Protein AF-T1AH51-F1 (afdb_monomer_lite)

Secondary structure (DSSP, 8-state):
-GGGT--HHHHHHHHTS-HHHHHHHHHHHHHHHHHHHHHHSSS---S--PPP-----SS--

Structure (mmCIF, N/CA/C/O backbone):
data_AF-T1AH51-F1
#
_entry.id   AF-T1AH51-F1
#
loop_
_atom_site.group_PDB
_atom_site.id
_atom_site.type_symbol
_atom_site.label_atom_id
_atom_site.label_alt_id
_atom_site.label_comp_id
_atom_site.label_asym_id
_atom_site.label_entity_id
_atom_site.label_seq_id
_atom_site.pdbx_PDB_ins_code
_atom_site.Cartn_x
_atom_site.Cartn_y
_atom_site.Cartn_z
_atom_site.occupancy
_atom_site.B_iso_or_equiv
_atom_site.auth_seq_id
_atom_site.auth_comp_id
_atom_site.auth_asym_id
_atom_site.auth_atom_id
_atom_site.pdbx_PDB_model_num
ATOM 1 N N . MET A 1 1 ? 3.963 -12.342 -6.123 1.00 71.06 1 MET A N 1
ATOM 2 C CA . MET A 1 1 ? 5.014 -11.329 -6.400 1.00 71.06 1 MET A CA 1
ATOM 3 C C . MET A 1 1 ? 4.857 -10.072 -5.544 1.00 71.06 1 MET A C 1
ATOM 5 O O . MET A 1 1 ? 5.380 -10.082 -4.444 1.00 71.06 1 MET A O 1
ATOM 9 N N . LEU A 1 2 ? 4.129 -9.009 -5.931 1.00 80.62 2 LEU A N 1
ATOM 10 C CA . LEU A 1 2 ? 4.087 -7.772 -5.107 1.00 80.62 2 LEU A CA 1
ATOM 11 C C . LEU A 1 2 ? 3.459 -7.952 -3.713 1.00 80.62 2 LEU A C 1
ATOM 13 O O . LEU A 1 2 ? 3.979 -7.417 -2.743 1.00 80.62 2 LEU A O 1
ATOM 17 N N . GLY A 1 3 ? 2.363 -8.709 -3.605 1.00 81.69 3 GLY A N 1
ATOM 18 C CA . GLY A 1 3 ? 1.710 -8.998 -2.318 1.00 81.69 3 GLY A CA 1
ATOM 19 C C . GLY A 1 3 ? 2.450 -10.024 -1.451 1.00 81.69 3 GLY A C 1
ATOM 20 O O . GLY A 1 3 ? 2.076 -10.232 -0.308 1.00 81.69 3 GLY A O 1
ATOM 21 N N . GLU A 1 4 ? 3.500 -10.646 -1.988 1.00 84.56 4 GLU A N 1
ATOM 22 C CA . GLU 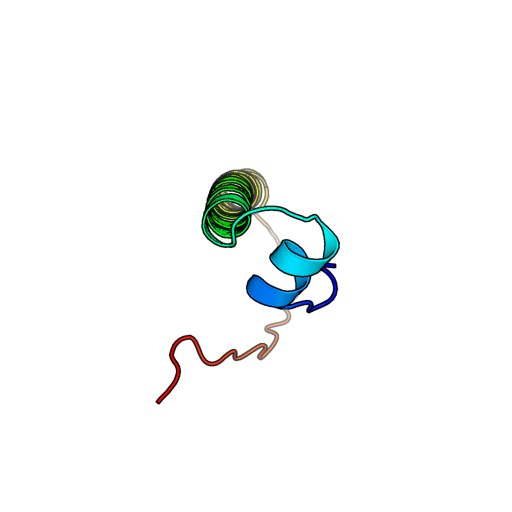A 1 4 ? 4.312 -11.668 -1.310 1.00 84.56 4 GLU A CA 1
ATOM 23 C C . GLU A 1 4 ? 5.676 -11.106 -0.872 1.00 84.56 4 GLU A C 1
ATOM 25 O O . GLU A 1 4 ? 6.565 -11.854 -0.483 1.00 84.56 4 GLU A O 1
ATOM 30 N N . GLY A 1 5 ? 5.863 -9.783 -0.965 1.00 83.12 5 GLY A N 1
ATOM 31 C CA . GLY A 1 5 ? 7.096 -9.102 -0.564 1.00 83.12 5 GLY A CA 1
ATOM 32 C C . GLY A 1 5 ? 8.096 -8.818 -1.692 1.00 83.12 5 GLY A C 1
ATOM 33 O O . GLY A 1 5 ? 9.163 -8.272 -1.416 1.00 83.12 5 GLY A O 1
ATOM 34 N N . SER A 1 6 ? 7.784 -9.122 -2.960 1.00 89.00 6 SER A N 1
ATOM 35 C CA . SER A 1 6 ? 8.676 -8.773 -4.079 1.00 89.00 6 SER A CA 1
ATOM 36 C C . SER A 1 6 ? 8.782 -7.260 -4.275 1.00 89.00 6 SER A C 1
ATOM 38 O O . SER A 1 6 ? 7.800 -6.515 -4.212 1.00 89.00 6 SER A O 1
ATOM 40 N N . GLY A 1 7 ? 9.984 -6.795 -4.615 1.00 91.69 7 GLY A N 1
ATOM 41 C CA . GLY A 1 7 ? 10.227 -5.381 -4.887 1.00 91.69 7 GLY A CA 1
ATOM 42 C C . GLY A 1 7 ? 9.612 -4.904 -6.211 1.00 91.69 7 GLY A C 1
ATOM 43 O O . GLY A 1 7 ? 9.409 -5.672 -7.155 1.00 91.69 7 GLY A O 1
ATOM 44 N N . ILE A 1 8 ? 9.398 -3.589 -6.339 1.00 94.19 8 ILE A N 1
ATOM 45 C CA . ILE A 1 8 ? 8.864 -2.957 -7.565 1.00 94.19 8 ILE A CA 1
ATOM 46 C C . ILE A 1 8 ? 9.720 -3.282 -8.800 1.00 94.19 8 ILE A C 1
ATOM 48 O O . ILE A 1 8 ? 9.193 -3.627 -9.855 1.00 94.19 8 ILE A O 1
ATOM 52 N N . ARG A 1 9 ? 11.052 -3.175 -8.677 1.00 93.81 9 ARG A N 1
ATOM 53 C CA . ARG A 1 9 ? 11.993 -3.423 -9.786 1.00 93.81 9 ARG A CA 1
ATOM 54 C C . ARG A 1 9 ? 12.073 -4.898 -10.163 1.00 93.81 9 ARG A C 1
ATOM 56 O O . ARG A 1 9 ? 12.182 -5.217 -11.340 1.00 93.81 9 ARG A O 1
ATOM 63 N N . GLU A 1 10 ? 12.012 -5.776 -9.171 1.00 95.00 10 GLU A N 1
ATOM 64 C CA . GLU A 1 10 ? 11.998 -7.220 -9.386 1.00 95.00 10 GLU A CA 1
ATOM 65 C C . GLU A 1 10 ? 10.742 -7.638 -10.148 1.00 95.00 10 GLU A C 1
ATOM 67 O O . GLU A 1 10 ? 10.837 -8.290 -11.184 1.00 95.00 10 GLU A O 1
ATOM 72 N N . THR A 1 11 ? 9.582 -7.157 -9.700 1.00 94.50 11 THR A N 1
ATOM 73 C CA . THR A 1 11 ? 8.299 -7.395 -10.367 1.00 94.50 11 THR A CA 1
ATOM 74 C C . THR A 1 11 ? 8.323 -6.867 -11.803 1.00 94.50 11 THR A C 1
ATOM 76 O O . THR A 1 11 ? 7.911 -7.561 -12.727 1.00 94.50 11 THR A O 1
ATOM 79 N N . ALA A 1 12 ? 8.859 -5.661 -12.014 1.00 96.00 12 ALA A N 1
ATOM 80 C CA . ALA A 1 12 ? 9.011 -5.075 -13.344 1.00 96.00 12 ALA A CA 1
ATOM 81 C C . ALA A 1 12 ? 9.877 -5.950 -14.270 1.00 96.00 12 ALA A C 1
ATOM 83 O O . ALA A 1 12 ? 9.498 -6.186 -15.415 1.00 96.00 12 ALA A O 1
ATOM 84 N N . ARG A 1 13 ? 10.999 -6.480 -13.760 1.00 96.31 13 ARG A N 1
ATOM 85 C CA . ARG A 1 13 ? 11.897 -7.380 -14.499 1.00 96.31 13 ARG A CA 1
ATOM 86 C C . ARG A 1 13 ? 11.204 -8.683 -14.891 1.00 96.31 13 ARG A C 1
ATOM 88 O O . ARG A 1 13 ? 11.318 -9.093 -16.037 1.00 96.31 13 ARG A O 1
ATOM 95 N N . VAL A 1 14 ? 10.502 -9.320 -13.953 1.00 94.94 14 VAL A N 1
ATOM 96 C CA . VAL A 1 14 ? 9.822 -10.606 -14.188 1.00 94.94 14 VAL A CA 1
ATOM 97 C C . VAL A 1 14 ? 8.687 -10.454 -15.197 1.00 94.94 14 VAL A C 1
ATOM 99 O O . VAL A 1 14 ? 8.505 -11.313 -16.051 1.00 94.94 14 VAL A O 1
ATOM 102 N N . LEU A 1 15 ? 7.952 -9.344 -15.127 1.00 93.62 15 LEU A N 1
ATOM 103 C CA . LEU A 1 15 ? 6.823 -9.068 -16.015 1.00 93.62 15 LEU A CA 1
ATOM 104 C C . LEU A 1 15 ? 7.225 -8.395 -17.339 1.00 93.62 15 LEU A C 1
ATOM 106 O O . LEU A 1 15 ? 6.359 -8.162 -18.175 1.00 93.62 15 LEU A O 1
ATOM 110 N N . GLY A 1 16 ? 8.501 -8.042 -17.533 1.00 96.00 16 GLY A N 1
ATOM 111 C CA . GLY A 1 16 ? 8.969 -7.364 -18.747 1.00 96.00 16 GLY A CA 1
ATOM 112 C C . GLY A 1 16 ? 8.372 -5.965 -18.958 1.00 96.00 16 GLY A C 1
ATOM 113 O O . GLY A 1 16 ? 8.273 -5.500 -20.090 1.00 96.00 16 GLY A O 1
ATOM 114 N N . ILE A 1 17 ? 7.958 -5.285 -17.884 1.00 96.31 17 ILE A N 1
ATOM 115 C CA . ILE A 1 17 ? 7.335 -3.952 -17.935 1.00 96.31 17 ILE A CA 1
ATOM 116 C C . ILE A 1 17 ? 8.179 -2.908 -17.210 1.00 96.31 17 ILE A C 1
ATOM 118 O O . ILE A 1 17 ? 9.096 -3.215 -16.453 1.00 96.31 17 ILE A O 1
ATOM 122 N N . THR A 1 18 ? 7.850 -1.631 -17.398 1.00 97.31 18 THR A N 1
ATOM 123 C CA . THR A 1 18 ? 8.558 -0.553 -16.702 1.00 97.31 18 THR A CA 1
ATOM 124 C C . THR A 1 18 ? 8.174 -0.489 -15.215 1.00 97.31 18 THR A C 1
ATOM 126 O O . THR A 1 18 ? 6.994 -0.639 -14.877 1.00 97.31 18 THR A O 1
ATOM 129 N N . PRO A 1 19 ? 9.114 -0.155 -14.305 1.00 96.69 19 PRO A N 1
ATOM 130 C CA . PRO A 1 19 ? 8.808 0.069 -12.887 1.00 96.69 19 PRO A CA 1
ATOM 131 C C . PRO A 1 19 ? 7.714 1.120 -12.655 1.00 96.69 19 PRO A C 1
ATOM 133 O O . PRO A 1 19 ? 6.929 1.007 -11.720 1.00 96.69 19 PRO A O 1
ATOM 136 N N . ALA A 1 20 ? 7.614 2.120 -13.536 1.00 97.44 20 ALA A N 1
ATOM 137 C CA . ALA A 1 20 ? 6.547 3.116 -13.496 1.00 97.44 20 ALA A CA 1
ATOM 138 C C . ALA A 1 20 ? 5.151 2.490 -13.662 1.00 97.44 20 ALA A C 1
ATOM 140 O O . ALA A 1 20 ? 4.202 2.915 -13.009 1.00 97.44 20 ALA A O 1
ATOM 141 N N . THR A 1 21 ? 5.019 1.468 -14.510 1.00 96.75 21 THR A N 1
ATOM 142 C CA . THR A 1 21 ? 3.755 0.743 -14.706 1.00 96.75 21 THR A CA 1
ATOM 143 C C . THR A 1 21 ? 3.366 -0.028 -13.451 1.00 9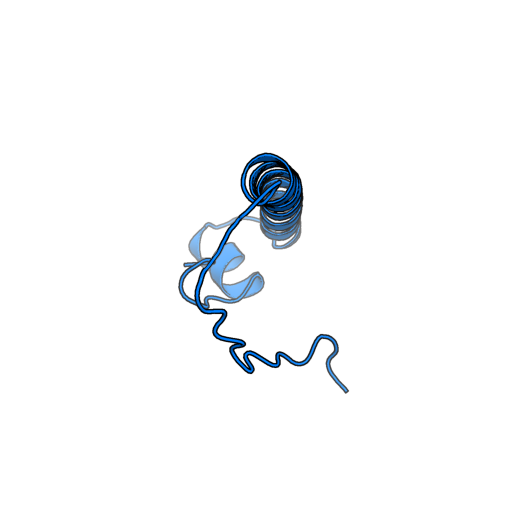6.75 21 THR A C 1
ATOM 145 O O . THR A 1 21 ? 2.218 0.054 -13.016 1.00 96.75 21 THR A O 1
ATOM 148 N N . VAL A 1 22 ? 4.342 -0.671 -12.809 1.00 96.06 22 VAL A N 1
ATOM 149 C CA . VAL A 1 22 ? 4.157 -1.337 -11.514 1.00 96.06 22 VAL A CA 1
ATOM 150 C C . VAL A 1 22 ? 3.717 -0.338 -10.436 1.00 96.06 22 VAL A C 1
ATOM 152 O O . VAL A 1 22 ? 2.738 -0.580 -9.737 1.00 96.06 22 VAL A O 1
ATOM 155 N N . LEU A 1 23 ? 4.368 0.826 -10.338 1.00 96.12 23 LEU A N 1
ATOM 156 C CA . LEU A 1 23 ? 3.999 1.867 -9.369 1.00 96.12 23 LEU A CA 1
ATOM 157 C C . LEU A 1 23 ? 2.587 2.422 -9.590 1.00 96.12 23 LEU A C 1
ATOM 159 O O . LEU A 1 23 ? 1.869 2.662 -8.620 1.00 96.12 23 LEU A O 1
ATOM 163 N N . ARG A 1 24 ? 2.159 2.612 -10.847 1.00 96.94 24 ARG A N 1
ATOM 164 C CA . ARG A 1 24 ? 0.782 3.042 -11.148 1.00 96.94 24 ARG A CA 1
ATOM 165 C C . ARG A 1 24 ? -0.244 2.017 -10.669 1.00 96.94 24 ARG A C 1
ATOM 167 O O . ARG A 1 24 ? -1.268 2.412 -10.115 1.00 96.94 24 ARG A O 1
ATOM 174 N N . LEU A 1 25 ? 0.040 0.726 -10.846 1.00 94.56 25 LEU A N 1
ATOM 175 C CA . LEU A 1 25 ? -0.815 -0.344 -10.336 1.00 94.56 25 LEU A CA 1
ATOM 176 C C . LEU A 1 25 ? -0.885 -0.311 -8.806 1.00 94.56 25 LEU A C 1
ATOM 178 O O . LEU A 1 25 ? -1.983 -0.280 -8.260 1.00 94.56 25 LEU A O 1
ATOM 182 N N . VAL A 1 26 ? 0.264 -0.242 -8.125 1.00 94.31 26 VAL A N 1
ATOM 183 C CA . VAL A 1 26 ? 0.328 -0.165 -6.654 1.00 94.31 26 VAL A CA 1
ATOM 184 C C . VAL A 1 26 ? -0.483 1.019 -6.132 1.00 94.31 26 VAL A C 1
ATOM 186 O O . VAL A 1 26 ? -1.287 0.857 -5.218 1.00 94.31 26 VAL A O 1
ATOM 189 N N . ARG A 1 27 ? -0.346 2.198 -6.751 1.00 95.62 27 ARG A N 1
ATOM 190 C CA . ARG A 1 27 ? -1.132 3.381 -6.381 1.00 95.62 27 ARG A CA 1
ATOM 191 C C . ARG A 1 27 ? -2.635 3.155 -6.552 1.00 95.62 27 ARG A C 1
ATOM 193 O O . ARG A 1 27 ? -3.395 3.498 -5.652 1.00 95.62 27 ARG A O 1
ATOM 200 N N . ARG A 1 28 ? -3.064 2.583 -7.681 1.00 95.94 28 ARG A N 1
ATOM 201 C CA . ARG A 1 28 ? -4.483 2.304 -7.949 1.00 95.94 28 ARG A CA 1
ATOM 202 C C . ARG A 1 28 ? -5.066 1.321 -6.932 1.00 95.94 28 ARG A C 1
ATOM 204 O O . ARG A 1 28 ? -6.159 1.551 -6.427 1.00 95.94 28 ARG A O 1
ATOM 211 N N . VAL A 1 29 ? -4.336 0.250 -6.623 1.00 94.69 29 VAL A N 1
ATOM 212 C CA . VAL A 1 29 ? -4.752 -0.733 -5.614 1.00 94.69 29 VAL A CA 1
ATOM 213 C C . VAL A 1 29 ? -4.825 -0.081 -4.235 1.00 94.69 29 VAL A C 1
ATOM 215 O O . VAL A 1 29 ? -5.833 -0.235 -3.558 1.00 94.69 29 VAL A O 1
ATOM 218 N N . GLY A 1 30 ? -3.826 0.718 -3.848 1.00 93.56 30 GLY A N 1
ATOM 219 C CA . GLY A 1 30 ? -3.829 1.434 -2.569 1.00 93.56 30 GLY A CA 1
ATOM 220 C C . GLY A 1 30 ? -5.034 2.366 -2.402 1.00 93.56 30 GLY A C 1
ATOM 221 O O . GLY A 1 30 ? -5.67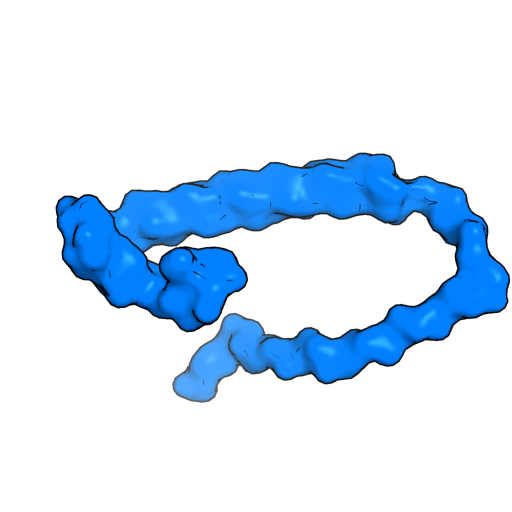1 2.364 -1.353 1.00 93.56 30 GLY A O 1
ATOM 222 N N . GLN A 1 31 ? -5.407 3.101 -3.454 1.00 96.12 31 GLN A N 1
ATOM 223 C CA . GLN A 1 31 ? -6.619 3.931 -3.451 1.00 96.12 31 GLN A CA 1
ATOM 224 C C . GLN A 1 31 ? -7.888 3.092 -3.257 1.00 96.12 31 GLN A C 1
ATOM 226 O O . GLN A 1 31 ? -8.759 3.461 -2.476 1.00 96.12 31 GLN A O 1
ATOM 231 N N . HIS A 1 32 ? -7.985 1.944 -3.929 1.00 95.38 32 HIS A N 1
ATOM 232 C CA . HIS A 1 32 ? -9.133 1.052 -3.780 1.00 95.38 32 HIS A CA 1
ATOM 233 C C . HIS A 1 32 ? -9.221 0.434 -2.377 1.00 95.38 32 HIS A C 1
ATOM 235 O O . HIS A 1 32 ? -10.307 0.367 -1.801 1.00 95.38 32 HIS A O 1
ATOM 241 N N . VAL A 1 33 ? -8.084 0.034 -1.798 1.00 95.19 33 VAL A N 1
ATOM 242 C CA . VAL A 1 33 ? -8.012 -0.462 -0.417 1.00 95.19 33 VAL A CA 1
ATOM 243 C C . VAL A 1 33 ? -8.479 0.614 0.554 1.00 95.19 33 VAL A C 1
ATOM 245 O O . VAL A 1 33 ? -9.290 0.315 1.421 1.00 95.19 33 VAL A O 1
ATOM 248 N N . GLN A 1 34 ? -8.055 1.869 0.376 1.00 94.44 34 GLN A N 1
ATOM 249 C CA . GLN A 1 34 ? -8.517 2.976 1.214 1.00 94.44 34 GLN A CA 1
ATOM 250 C C . GLN A 1 34 ? -10.045 3.111 1.188 1.00 94.44 34 GLN A C 1
ATOM 252 O O . GLN A 1 34 ? -10.663 3.215 2.244 1.00 94.44 34 GLN A O 1
ATOM 257 N N . THR A 1 35 ? -10.664 3.073 0.004 1.00 94.69 35 THR A N 1
ATOM 258 C CA . THR A 1 35 ? -12.129 3.125 -0.118 1.00 94.69 35 THR A CA 1
ATOM 259 C C . THR A 1 35 ? -12.798 1.921 0.545 1.00 94.69 35 THR A C 1
ATOM 261 O O . THR A 1 35 ? -13.779 2.086 1.261 1.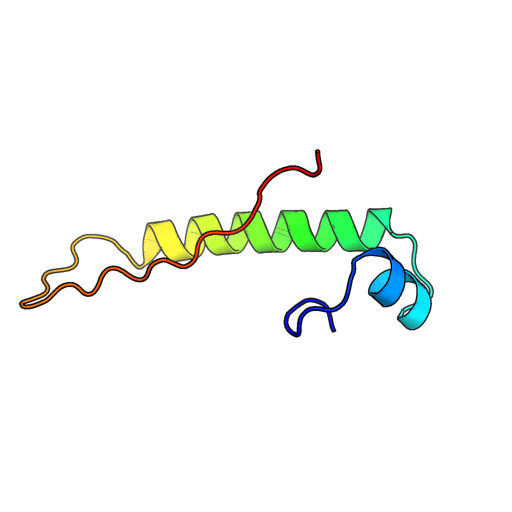00 94.69 35 THR A O 1
ATOM 264 N N . THR A 1 36 ? -12.251 0.723 0.343 1.00 95.25 36 THR A N 1
ATOM 265 C CA . THR A 1 36 ? -12.787 -0.534 0.889 1.00 95.25 36 THR A CA 1
ATOM 266 C C . THR A 1 36 ? -12.734 -0.538 2.416 1.00 95.25 36 THR A C 1
ATOM 268 O O . THR A 1 36 ? -13.740 -0.776 3.076 1.00 95.25 36 THR A O 1
ATOM 271 N N . VAL A 1 37 ? -11.578 -0.198 2.987 1.00 93.00 37 VAL A N 1
ATOM 272 C CA . VAL A 1 37 ? -11.371 -0.083 4.435 1.00 93.00 37 VAL A CA 1
ATOM 273 C C . VAL A 1 37 ? -12.299 0.969 5.027 1.00 93.00 37 VAL A C 1
ATOM 275 O O . VAL A 1 37 ? -12.992 0.689 5.999 1.00 93.00 37 VAL A O 1
ATOM 278 N N . ALA A 1 38 ? -12.367 2.154 4.414 1.00 92.88 38 ALA A N 1
ATOM 279 C CA . ALA A 1 38 ? -13.243 3.219 4.880 1.00 92.88 38 ALA A CA 1
ATOM 280 C C . ALA A 1 38 ? -14.722 2.833 4.812 1.00 92.88 38 ALA A C 1
ATOM 282 O O . ALA A 1 38 ? -15.483 3.335 5.624 1.00 92.88 38 ALA A O 1
ATOM 283 N N . HIS A 1 39 ? -15.138 1.983 3.870 1.00 93.75 39 HIS A N 1
ATOM 284 C CA . HIS A 1 39 ? -16.521 1.525 3.760 1.00 93.75 39 HIS A CA 1
ATOM 285 C C . HIS A 1 39 ? -16.864 0.425 4.771 1.00 93.75 39 HIS A C 1
ATOM 287 O O . HIS A 1 39 ? -17.932 0.463 5.372 1.00 93.75 39 HIS A O 1
ATOM 293 N N . HIS A 1 40 ? -15.971 -0.548 4.966 1.00 91.31 40 HIS A N 1
ATOM 294 C CA . HIS A 1 40 ? -16.256 -1.717 5.800 1.00 91.31 40 HIS A CA 1
ATOM 295 C C . HIS A 1 40 ? -15.944 -1.514 7.283 1.00 91.31 40 HIS A C 1
ATOM 297 O O . HIS A 1 40 ? -16.631 -2.084 8.125 1.00 91.31 40 HIS A O 1
ATOM 303 N N . LEU A 1 41 ? -14.933 -0.712 7.628 1.00 90.31 41 LEU A N 1
ATOM 304 C CA . LEU A 1 41 ? -14.544 -0.473 9.020 1.00 90.31 41 LEU A CA 1
ATOM 305 C C . LEU A 1 41 ? -15.263 0.752 9.604 1.00 90.31 41 LEU A C 1
ATOM 307 O O . LEU A 1 41 ? -14.630 1.685 10.095 1.00 90.31 41 LEU A O 1
ATOM 311 N N . GLN A 1 42 ? -16.595 0.763 9.540 1.00 90.50 42 GLN A N 1
ATOM 312 C CA . GLN A 1 42 ? -17.433 1.793 10.163 1.00 90.50 42 GLN A CA 1
ATOM 313 C C . GLN A 1 42 ? -18.404 1.160 11.157 1.00 90.50 42 GLN A C 1
ATOM 315 O O . GLN A 1 42 ? -18.972 0.108 10.882 1.00 90.50 42 GLN A O 1
ATOM 320 N N . GLY A 1 43 ? -18.614 1.812 12.304 1.00 88.44 43 GLY A N 1
ATOM 321 C CA . GLY A 1 43 ? -19.602 1.366 13.295 1.00 88.44 43 GLY A CA 1
ATOM 322 C C . GLY A 1 43 ? -19.292 0.007 13.930 1.00 88.44 43 GLY A C 1
ATOM 323 O O . GLY A 1 43 ? -20.214 -0.710 14.310 1.00 88.44 43 GLY A O 1
ATOM 324 N N . LEU A 1 44 ? -18.011 -0.363 14.019 1.00 86.50 44 LEU A N 1
ATOM 325 C CA . LEU A 1 44 ? -17.594 -1.620 14.633 1.00 86.50 44 LEU A CA 1
ATOM 326 C C . LEU A 1 44 ? -17.819 -1.555 16.148 1.00 86.50 44 LEU A C 1
ATOM 328 O O . LEU A 1 44 ? -17.198 -0.749 16.838 1.00 86.50 44 LEU A O 1
ATOM 332 N N . PHE A 1 45 ? -18.695 -2.420 16.653 1.00 88.06 45 PHE A N 1
ATOM 333 C CA . PHE A 1 45 ? -18.816 -2.712 18.077 1.00 88.06 45 PHE A CA 1
ATOM 334 C C . PHE A 1 45 ? -18.046 -3.997 18.363 1.00 88.06 45 PHE A C 1
ATOM 336 O O . PHE A 1 45 ? -18.393 -5.060 17.851 1.00 88.06 45 PHE A O 1
ATOM 343 N N . THR A 1 46 ? -16.987 -3.887 19.155 1.00 85.31 46 THR A N 1
ATOM 344 C CA . THR A 1 46 ? -16.111 -5.006 19.513 1.00 85.31 46 THR A CA 1
ATOM 345 C C . THR A 1 46 ? -15.976 -5.075 21.027 1.00 85.31 46 THR A C 1
ATOM 347 O O . THR A 1 46 ? -15.720 -4.053 21.662 1.00 85.31 46 THR A O 1
ATOM 350 N N . GLU A 1 47 ? -16.129 -6.265 21.604 1.00 90.44 47 GLU A N 1
ATOM 351 C CA . GLU A 1 47 ? -15.951 -6.491 23.048 1.00 90.44 47 GLU A CA 1
ATOM 352 C C . GLU A 1 47 ? -14.470 -6.453 23.458 1.00 90.44 47 GLU A C 1
ATOM 354 O O . GLU A 1 47 ? -14.141 -6.089 24.584 1.00 90.44 47 GLU A O 1
ATOM 359 N N . GLU A 1 48 ? -13.573 -6.753 22.518 1.00 85.56 48 GLU A N 1
ATOM 360 C CA . GLU A 1 48 ? -12.124 -6.722 22.692 1.00 85.56 48 GLU A CA 1
ATOM 361 C C . GLU A 1 48 ? -11.459 -6.154 21.428 1.00 85.56 48 GLU A C 1
ATOM 363 O O . GLU A 1 48 ? -11.900 -6.420 20.307 1.00 85.56 48 GLU A O 1
ATOM 368 N N . ILE A 1 49 ? -10.400 -5.360 21.606 1.00 85.44 49 ILE A N 1
ATOM 369 C CA . ILE A 1 49 ? -9.584 -4.805 20.519 1.00 85.44 49 ILE A CA 1
ATOM 370 C C . ILE A 1 49 ? -8.141 -5.242 20.744 1.00 85.44 49 ILE A C 1
ATOM 372 O O . ILE A 1 49 ? -7.565 -4.971 21.796 1.00 85.44 49 ILE A O 1
ATOM 376 N N . GLN A 1 50 ? -7.546 -5.860 19.727 1.00 84.50 50 GLN A N 1
ATOM 377 C CA . GLN A 1 50 ? -6.123 -6.182 19.706 1.00 84.50 50 GLN A CA 1
ATOM 378 C C . GLN A 1 50 ? -5.394 -5.177 18.821 1.00 84.50 50 GLN A C 1
ATOM 380 O O . GLN A 1 50 ? -5.689 -5.035 17.635 1.00 84.50 50 GLN A O 1
ATOM 385 N N . LEU A 1 51 ? -4.453 -4.457 19.424 1.00 78.25 51 LEU A N 1
ATOM 386 C CA . LEU A 1 51 ? -3.556 -3.558 18.713 1.00 78.25 51 LEU A CA 1
ATOM 387 C C . LEU A 1 51 ? -2.290 -4.339 18.363 1.00 78.25 51 LEU A C 1
ATOM 389 O O . LEU A 1 51 ? -1.616 -4.839 19.260 1.00 78.25 51 LEU A O 1
ATOM 393 N N . ASP A 1 52 ? -1.989 -4.447 17.071 1.00 84.19 52 ASP A N 1
ATOM 394 C CA . ASP A 1 52 ? -0.762 -5.078 16.581 1.00 84.19 52 ASP A CA 1
ATOM 395 C C . ASP A 1 52 ? 0.298 -4.013 16.256 1.00 84.19 52 ASP A C 1
ATOM 397 O O . ASP A 1 52 ? 0.004 -2.977 15.652 1.00 84.19 52 ASP A O 1
ATOM 401 N N . GLU A 1 53 ? 1.546 -4.265 16.649 1.00 66.31 53 GLU A N 1
ATOM 402 C CA . GLU A 1 53 ? 2.686 -3.352 16.507 1.00 66.31 53 GLU A CA 1
ATOM 403 C C . GLU A 1 53 ? 3.433 -3.575 15.184 1.00 66.31 53 GLU A C 1
ATOM 405 O O . GLU A 1 53 ? 4.659 -3.718 15.132 1.00 66.31 53 GLU A O 1
ATOM 410 N N . LEU A 1 54 ? 2.700 -3.584 14.069 1.00 69.69 54 LEU A N 1
ATOM 411 C CA . LEU A 1 54 ? 3.312 -3.689 12.748 1.00 69.69 54 LEU A CA 1
ATOM 412 C C . LEU A 1 54 ? 3.923 -2.342 12.319 1.00 69.69 54 LEU A C 1
ATOM 414 O O . LEU A 1 54 ? 3.389 -1.612 11.481 1.00 69.69 54 LEU A O 1
ATOM 418 N N . TRP A 1 55 ? 5.078 -2.002 12.888 1.00 58.25 55 TRP A N 1
ATOM 419 C CA . TRP A 1 55 ? 5.830 -0.799 12.536 1.00 58.25 55 TRP A CA 1
ATOM 420 C C . TRP A 1 55 ? 6.708 -1.049 11.309 1.00 58.25 55 TRP A C 1
ATOM 422 O O . TRP A 1 55 ? 7.633 -1.857 11.329 1.00 58.25 55 TRP A O 1
ATOM 432 N N . SER A 1 56 ? 6.446 -0.316 10.226 1.00 65.94 56 SER A N 1
ATOM 433 C CA . SER A 1 56 ? 7.282 -0.334 9.021 1.00 65.94 56 SER A CA 1
ATOM 434 C C . SER A 1 56 ? 7.969 1.015 8.817 1.00 65.94 56 SER A C 1
ATOM 436 O O . SER A 1 56 ? 7.344 2.070 8.927 1.00 65.94 56 SER A O 1
ATOM 438 N N . PHE A 1 57 ? 9.260 1.005 8.472 1.00 71.50 57 PHE A N 1
ATOM 439 C CA . PHE A 1 57 ? 9.991 2.223 8.112 1.00 71.50 57 PHE A CA 1
ATOM 440 C C . PHE A 1 57 ? 9.423 2.827 6.819 1.00 71.50 57 PHE A C 1
ATOM 442 O O . PHE A 1 57 ? 9.604 2.281 5.732 1.00 71.50 57 PHE A O 1
ATOM 449 N N . LEU A 1 58 ? 8.770 3.988 6.924 1.00 68.06 58 LEU A N 1
ATOM 450 C CA . LEU A 1 58 ? 8.132 4.663 5.783 1.00 68.06 58 LEU A CA 1
ATOM 451 C C . LEU A 1 58 ? 9.123 5.390 4.859 1.00 68.06 58 LEU A C 1
ATOM 453 O O . LEU A 1 58 ? 8.786 5.727 3.723 1.00 68.06 58 LEU A O 1
ATOM 457 N N . ARG A 1 59 ? 10.355 5.633 5.319 1.00 63.34 59 ARG A N 1
ATOM 458 C CA . ARG A 1 59 ? 11.404 6.304 4.542 1.00 63.34 59 ARG A CA 1
ATOM 459 C C . ARG A 1 59 ? 12.743 5.614 4.765 1.00 63.34 59 ARG A C 1
ATOM 461 O O . ARG A 1 59 ? 13.093 5.297 5.899 1.00 63.34 59 ARG A O 1
ATOM 468 N N . LYS A 1 60 ? 13.514 5.425 3.690 1.00 60.03 60 LYS A N 1
ATOM 469 C CA . LYS A 1 60 ? 14.942 5.109 3.821 1.00 60.03 60 LYS A CA 1
ATOM 470 C C . LYS A 1 60 ? 15.673 6.314 4.427 1.00 60.03 60 LYS A C 1
ATOM 472 O O . LYS A 1 60 ? 15.291 7.457 4.160 1.00 60.03 60 LYS A O 1
ATOM 477 N N . LYS A 1 61 ? 16.670 6.039 5.268 1.00 46.56 61 LYS A N 1
ATOM 478 C CA . LYS A 1 61 ? 17.609 7.051 5.762 1.00 46.56 61 LYS A CA 1
ATOM 479 C C . LYS A 1 61 ? 18.444 7.597 4.607 1.00 46.56 61 LYS A C 1
ATOM 481 O O . LYS A 1 61 ? 18.738 6.796 3.690 1.00 46.56 61 LYS A O 1
#

Foldseek 3Di:
DVVVPDDLVRVCVVVVHDSVVSVVVVVVVVVVVVVVCVVPVPPDDDPDDDDDPPDDDPDDD

Organism: NCBI:txid410659

Sequence (61 aa):
MLGEGSGIRETARVLGITPATVLRLVRRVGQHVQTTVAHHLQGLFTEEIQLDELWSFLRKK

Radius of gyration: 16.06 Å; chains: 1; bounding box: 37×19×42 Å

pLDDT: mean 87.34, std 11.63, range [46.56, 97.44]

=== Feature glossary ===
The record interleaves many kinds of information about one protein. Here is each kind framed as the question it answers.

Q: What does the local fold look like, residue by residue?
A: The Foldseek 3Di string encodes local tertiary geometry as a 20-letter alphabet — one character per residue — derived from the relative positions of nearby Cα atoms. Unlike the amino-acid sequence, 3Di is a direct function of the 3D structure, so two proteins with the same fold have similar 3Di strings even at low sequence identity.

Q: Which residues are in helices, strands, or loops?
A: The SS8 string is DSSP's per-residue secondary-structure call. α-helix (H) means an i→i+4 H-bond ladder; β-strand (E) means the residue participates in a β-sheet; 3₁₀ (G) and π (I) are tighter and wider helices; T/S are turns/bends; '-' is loop.

Q: How big and how compact is the whole molecule?
A: Radius of gyration (Rg) is the root-mean-square distance of Cα atoms from their centroid — a single number for overall size and compactness. A globular domain of N residues has Rg ≈ 2.2·N^0.38 Å; an extended or disordered chain has a much larger Rg. The Cα contact count is the number of residue pairs whose Cα atoms are within 8 Å and are more than four positions apart in sequence — a standard proxy for tertiary packing density. The bounding box is the smallest axis-aligned box enclosing all Cα atoms.

Q: Where is each backbone atom in 3D?
A: Structure coordinates are given as an mmCIF _atom_site loop: one row per atom with element, residue name, chain id, sequence number, and x/y/z position in Å. Only the four main-chain atoms per residue are included here; side chains are omitted to keep the record compact.

Q: What is the amino-acid chain?
A: Primary structure: the covalent order of the twenty standard amino acids along the backbone. Two proteins with the same sequence will (almost always) fold to the same structure; two with 30% identity often share a fold but not the details.

Q: What if only a Cα trace is available?
A: Three-state secondary structure (P-SEA) collapses the eight DSSP classes into helix (a), strand (b), and coil (c). P-SEA assigns these from Cα geometry alone — distances and angles — without requiring backbone oxygens, so it works on any Cα trace.

Q: What family and function is it annotated with?
A: Database cross-references. InterPro integrates a dozen domain/family signature databases into unified entries with residue-range hits. GO terms attach function/process/location labels with evidence codes. CATH codes position the fold in a four-level structural taxonomy. Organism is the NCBI-taxonomy species name.

Q: How confident is the AlphaFold model at each residue?
A: pLDDT is the predicted lDDT-Cα score: AlphaFold's confidence that the local environment of each residue (all inter-atomic distances within 15 Å) is correctly placed. It is a per-residue number between 0 and 100, with higher meaning more reliable.

Q: How mobile is each atom in the crystal?
A: B-factor (Debye–Waller factor) reflects atomic displacement in the crystal lattice. It is an experimental observable (units Å²), not a prediction; low values mean the atom is pinned down, high values mean it moves or is heterogeneous across the crystal.

Q: Which residues are buried vs exposed?
A: SASA measures how much of the protein is reachable by solvent. It is computed by rolling a water-sized probe over the atomic surface and summing the exposed area (Å²). Per-residue SASA distinguishes core (buried, low SASA) from surface (exposed, h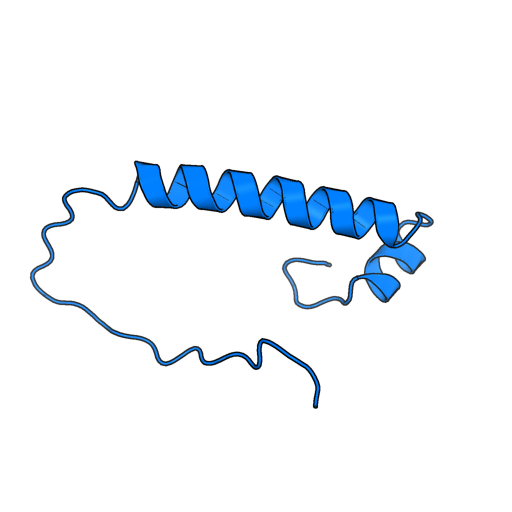igh SASA) residues; total SASA is a whole-molecule size measure.

Q: What do the diagnostic plots show?
A: Plot images: a contact map (which residues are close in 3D, as an N×N binary image), a Ramachandran scatter (backbone torsion angles, revealing secondary-structure composition at a glance), and — for AlphaFold structures — a PAE heatmap (pairwise prediction confidence).

Q: What known structures does this most resemble?
A: The Foldseek neighbor list gives the closest experimentally determined structures in the PDB, ranked by structural alignment. TM-score near 1 means near-identical fold; near 0.3 means only rough topology match. This is how one finds what a novel AlphaFold prediction most resembles in the solved-structure universe.

Q: Are the domains correctly placed relative to each other?
A: Predicted aligned error is AlphaFold's pairwise confidence. Unlike pLDDT (per-residue), PAE is per-residue-pair and captures whether two parts of the structure are correctly placed relative to each other. Units are ångströms of expected positional error.

Q: What do the rendered images show?
A: Structure images are PyMOL renders from six orthogonal camera directions. Cartoon representation draws helices as coils and strands as a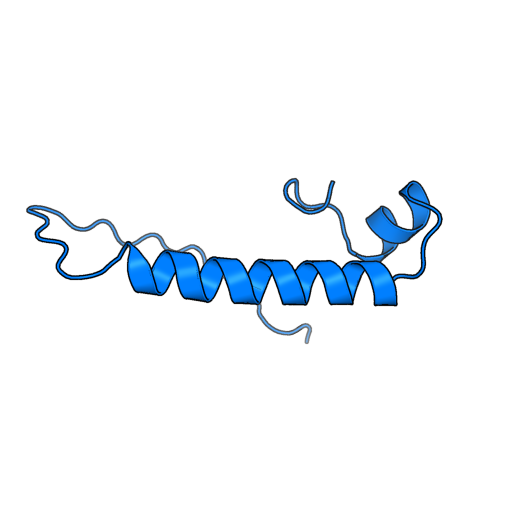rrows; sticks shows the backbone as bonds; surface shows the solvent-excluded envelope. Rainbow coloring maps sequence position to hue (blue→red, N→C); chain coloring assigns a distinct color per polypeptide.

Q: What are the backbone torsion angles?
A: φ (phi) and ψ (psi) are the two rotatable backbone dihedrals per residue: φ is the C(i-1)–N–Cα–C torsion, ψ is the N–Cα–C–N(i+1) torsion, both in degrees on (−180°, 180°]. α-helical residues cluster near (−60°, −45°); β-strand residues near (−120°, +130°). A Ramachandran plot is simply a scatter of (φ, ψ) for every residue.